Protein AF-B1ZNW0-F1 (afdb_monomer)

Solvent-accessible surface area (backbone atoms only — not comparable to full-atom values): 9882 Å² total; per-residue (Å²): 133,87,86,88,85,90,78,82,86,80,92,72,89,78,86,76,76,81,81,89,77,81,75,75,81,72,73,77,73,71,78,72,58,74,77,56,74,66,74,45,92,89,51,92,70,67,71,92,70,80,77,65,95,76,59,87,38,68,66,49,74,43,79,59,67,54,88,92,25,46,19,35,38,31,34,28,54,30,86,33,85,57,50,74,50,68,42,81,90,78,70,44,74,52,74,49,65,38,52,90,40,83,60,91,96,46,48,23,39,59,50,75,40,63,93,83,83,82,93,84,87,88,86,80,88,62,81,53,96,83,75,76,52,74,61,78,77,76,75,83,126

Secondary structure (DSSP, 8-state):
-----------------PPP---------PPPPPPPGGGSTT-TT---PPPPTT--PPPEEE---BTTBSEEEEETT-SS---EEEETTTTEEEE----S-EETTEE-EEEEE----SS---------TTS----------

Organism: Opitutus terrae (strain DSM 11246 / JCM 15787 / PB90-1) (NCBI:txid452637)

pLDDT: mean 71.28, std 20.67, range [30.41, 97.94]

Radius of gyration: 28.42 Å; Cα contacts (8 Å, |Δi|>4): 150; chains: 1; bounding box: 61×64×87 Å

Structure (mmCIF, N/CA/C/O backbone):
data_AF-B1ZNW0-F1
#
_entry.id   AF-B1ZNW0-F1
#
loop_
_atom_site.group_PDB
_atom_site.id
_atom_site.type_symbol
_atom_site.label_atom_id
_atom_site.label_alt_id
_atom_site.label_comp_id
_atom_site.label_asym_id
_atom_site.label_entity_id
_atom_site.label_seq_id
_atom_site.pdbx_PDB_ins_code
_atom_site.Cartn_x
_atom_site.Cartn_y
_atom_site.Cartn_z
_atom_site.occupancy
_atom_site.B_iso_or_equiv
_atom_site.auth_seq_id
_atom_site.auth_comp_id
_atom_site.auth_asym_id
_atom_site.auth_atom_id
_atom_site.pdbx_PDB_model_num
ATOM 1 N N . MET A 1 1 ? 20.512 -47.524 64.010 1.00 35.03 1 MET A N 1
ATOM 2 C CA . MET A 1 1 ? 21.437 -46.764 64.884 1.00 35.03 1 MET A CA 1
ATOM 3 C C . MET A 1 1 ? 22.813 -46.747 64.209 1.00 35.03 1 MET A C 1
ATOM 5 O O . MET A 1 1 ? 23.149 -47.735 63.577 1.00 35.03 1 MET A O 1
ATOM 9 N N . LYS A 1 2 ? 23.496 -45.589 64.217 1.00 46.00 2 LYS A N 1
ATOM 10 C CA . LYS A 1 2 ? 24.694 -45.173 63.427 1.00 46.00 2 LYS A CA 1
ATOM 11 C C . LYS A 1 2 ? 25.882 -46.184 63.476 1.00 46.00 2 LYS A C 1
ATOM 13 O O . LYS A 1 2 ? 25.920 -46.914 64.461 1.00 46.00 2 LYS A O 1
ATOM 18 N N . PRO A 1 3 ? 26.875 -46.209 62.539 1.00 56.06 3 PRO A N 1
ATOM 19 C CA . PRO A 1 3 ? 27.752 -45.059 62.251 1.00 56.06 3 PRO A CA 1
ATOM 20 C C . PRO A 1 3 ? 28.245 -44.839 60.799 1.00 56.06 3 PRO A C 1
ATOM 22 O O . PRO A 1 3 ? 28.209 -45.698 59.925 1.00 56.06 3 PRO A O 1
ATOM 25 N N . HIS A 1 4 ? 28.736 -43.613 60.612 1.00 44.84 4 HIS A N 1
ATOM 26 C CA . HIS A 1 4 ? 29.400 -43.022 59.454 1.00 44.84 4 HIS A CA 1
ATOM 27 C C . HIS A 1 4 ? 30.705 -43.715 59.031 1.00 44.84 4 HIS A C 1
ATOM 29 O O . HIS A 1 4 ? 31.479 -44.143 59.887 1.00 44.84 4 HIS A O 1
ATOM 35 N N . ARG A 1 5 ? 31.035 -43.639 57.733 1.00 57.28 5 ARG A N 1
ATOM 36 C CA . ARG A 1 5 ? 32.429 -43.524 57.279 1.00 57.28 5 ARG A CA 1
ATOM 37 C C . ARG A 1 5 ? 32.580 -42.385 56.275 1.00 57.28 5 ARG A C 1
ATOM 39 O O . ARG A 1 5 ? 32.033 -42.412 55.180 1.00 57.28 5 ARG A O 1
ATOM 46 N N . LEU A 1 6 ? 33.315 -41.380 56.732 1.00 47.12 6 LEU A N 1
ATOM 47 C CA . LEU A 1 6 ? 33.926 -40.294 55.985 1.00 47.12 6 LEU A CA 1
ATOM 48 C C . LEU A 1 6 ? 35.264 -40.821 55.433 1.00 47.12 6 LEU A C 1
ATOM 50 O O . LEU A 1 6 ? 36.070 -41.320 56.213 1.00 47.12 6 LEU A O 1
ATOM 54 N N . SER A 1 7 ? 35.497 -40.736 54.124 1.00 46.22 7 SER A N 1
ATOM 55 C CA . SER A 1 7 ? 36.826 -40.901 53.511 1.00 46.22 7 SER A CA 1
ATOM 56 C C . SER A 1 7 ? 36.804 -40.164 52.168 1.00 46.22 7 SER A C 1
ATOM 58 O O . SER A 1 7 ? 36.059 -40.540 51.273 1.00 46.22 7 SER A O 1
ATOM 60 N N . LEU A 1 8 ? 37.263 -38.913 52.152 1.00 42.31 8 LEU A N 1
ATOM 61 C CA . LEU A 1 8 ? 38.569 -38.467 51.644 1.00 42.31 8 LEU A CA 1
ATOM 62 C C . LEU A 1 8 ? 38.804 -38.704 50.138 1.00 42.31 8 LEU A C 1
ATOM 64 O O . LEU A 1 8 ? 39.017 -39.826 49.699 1.00 42.31 8 LEU A O 1
ATOM 68 N N . LEU A 1 9 ? 38.841 -37.572 49.423 1.00 42.75 9 LEU A N 1
ATOM 69 C CA . LEU A 1 9 ? 39.644 -37.233 48.242 1.00 42.75 9 LEU A CA 1
ATOM 70 C C . LEU A 1 9 ? 39.805 -38.273 47.115 1.00 42.75 9 LEU A C 1
ATOM 72 O O . LEU A 1 9 ? 40.661 -39.149 47.165 1.00 42.75 9 LEU A O 1
ATOM 76 N N . CYS A 1 10 ? 39.183 -37.969 45.977 1.00 33.62 10 CYS A N 1
ATOM 77 C CA . CYS A 1 10 ? 39.908 -37.934 44.708 1.00 33.62 10 CYS A CA 1
ATOM 78 C C . CYS A 1 10 ? 39.323 -36.826 43.831 1.00 33.62 10 CYS A C 1
ATOM 80 O O . CYS A 1 10 ? 38.211 -36.932 43.319 1.00 33.62 10 CYS A O 1
ATOM 82 N N . ALA A 1 11 ? 40.078 -35.738 43.698 1.00 48.69 11 ALA A N 1
ATOM 83 C CA . ALA A 1 11 ? 39.877 -34.768 42.641 1.00 48.69 11 ALA A CA 1
ATOM 84 C C . ALA A 1 11 ? 40.222 -35.452 41.313 1.00 48.69 11 ALA A C 1
ATOM 86 O O . ALA A 1 11 ? 41.379 -35.788 41.075 1.00 48.69 11 ALA A O 1
ATOM 87 N N . LEU A 1 12 ? 39.225 -35.650 40.454 1.00 44.22 12 LEU A N 1
ATOM 88 C CA . LEU A 1 12 ? 39.451 -35.927 39.044 1.00 44.22 12 LEU A CA 1
ATOM 89 C C . LEU A 1 12 ? 38.689 -34.869 38.248 1.00 44.22 12 LEU A C 1
ATOM 91 O O . LEU A 1 12 ? 37.466 -34.900 38.131 1.00 44.22 12 LEU A O 1
ATOM 95 N N . LEU A 1 13 ? 39.447 -33.889 37.759 1.00 47.25 13 LEU A N 1
ATOM 96 C CA . LEU A 1 13 ? 39.040 -32.978 36.699 1.00 47.25 13 LEU A CA 1
ATOM 97 C C . LEU A 1 13 ? 38.599 -33.811 35.496 1.00 47.25 13 LEU A C 1
ATOM 99 O O . LEU A 1 13 ? 39.426 -34.393 34.799 1.00 47.25 13 LEU A O 1
ATOM 103 N N . VAL A 1 14 ? 37.295 -33.854 35.250 1.00 44.81 14 VAL A N 1
ATOM 104 C CA . VAL A 1 14 ? 36.735 -34.379 34.010 1.00 44.81 14 VAL A CA 1
ATOM 105 C C . VAL A 1 14 ? 36.310 -33.180 33.173 1.00 44.81 14 VAL A C 1
ATOM 107 O O . VAL A 1 14 ? 35.204 -32.658 33.284 1.00 44.81 14 VAL A O 1
ATOM 110 N N . VAL A 1 15 ? 37.257 -32.708 32.364 1.00 49.47 15 VAL A N 1
ATOM 111 C CA . VAL A 1 15 ? 37.007 -31.800 31.245 1.00 49.47 15 VAL A CA 1
ATOM 112 C C . VAL A 1 15 ? 36.343 -32.638 30.151 1.00 49.47 15 VAL A C 1
ATOM 114 O O . VAL A 1 15 ? 37.033 -33.323 29.400 1.00 49.47 15 VAL A O 1
ATOM 117 N N . LEU A 1 16 ? 35.008 -32.633 30.082 1.00 44.69 16 LEU A N 1
ATOM 118 C CA . LEU A 1 16 ? 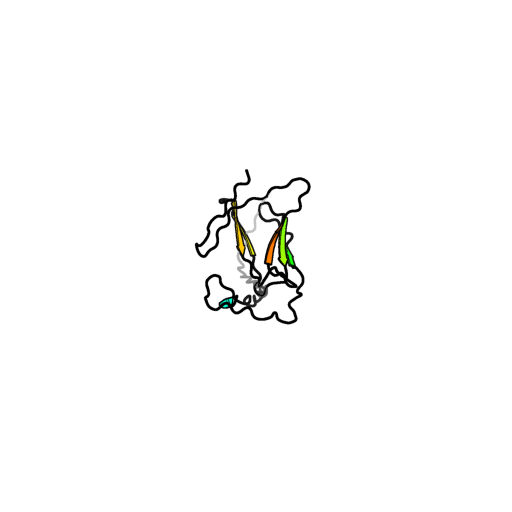34.276 -33.230 28.961 1.00 44.69 16 LEU A CA 1
ATOM 119 C C . LEU A 1 16 ? 33.832 -32.138 27.979 1.00 44.69 16 LEU A C 1
ATOM 121 O O . LEU A 1 16 ? 32.857 -31.427 28.193 1.00 44.69 16 LEU A O 1
ATOM 125 N N . SER A 1 17 ? 34.638 -32.016 26.925 1.00 44.28 17 SER A N 1
ATOM 126 C CA . SER A 1 17 ? 34.282 -31.690 25.539 1.00 44.28 17 SER A CA 1
ATOM 127 C C . SER A 1 17 ? 32.995 -30.886 25.293 1.00 44.28 17 SER A C 1
ATOM 129 O O . SER A 1 17 ? 31.898 -31.441 25.204 1.00 44.28 17 SER A O 1
ATOM 131 N N . VAL A 1 18 ? 33.163 -29.594 25.014 1.00 56.19 18 VAL A N 1
ATOM 132 C CA . VAL A 1 18 ? 32.221 -28.830 24.184 1.00 56.19 18 VAL A CA 1
ATOM 133 C C . VAL A 1 18 ? 32.255 -29.443 22.775 1.00 56.19 18 VAL A C 1
ATOM 135 O O . VAL A 1 18 ? 33.338 -29.488 22.186 1.00 56.19 18 VAL A O 1
ATOM 138 N N . PRO A 1 19 ? 31.141 -29.942 22.211 1.00 55.38 19 PRO A N 1
ATOM 139 C CA . PRO A 1 19 ? 31.138 -30.374 20.820 1.00 55.38 19 PRO A CA 1
ATOM 140 C C . PRO A 1 19 ? 31.344 -29.149 19.912 1.00 55.38 19 PRO A C 1
ATOM 142 O O . PRO A 1 19 ? 30.600 -28.171 20.029 1.00 55.38 19 PRO A O 1
ATOM 145 N N . PRO A 1 20 ? 32.328 -29.158 18.996 1.00 47.66 20 PRO A N 1
ATOM 146 C CA . PRO A 1 20 ? 32.394 -28.159 17.948 1.00 47.66 20 PRO A CA 1
ATOM 147 C C . PRO A 1 20 ? 31.364 -28.544 16.885 1.00 47.66 20 PRO A C 1
ATOM 149 O O . PRO A 1 20 ? 31.438 -29.628 16.311 1.00 47.66 20 PRO A O 1
ATOM 152 N N . GLY A 1 21 ? 30.403 -27.667 16.610 1.00 51.66 21 GLY A N 1
ATOM 153 C CA . GLY A 1 21 ? 29.568 -27.816 15.418 1.00 51.66 21 GLY A CA 1
ATOM 154 C C . GLY A 1 21 ? 28.068 -27.728 15.648 1.00 51.66 21 GLY A C 1
ATOM 155 O O . GLY A 1 21 ? 27.327 -28.615 15.248 1.00 51.66 21 GLY A O 1
ATOM 156 N N . MET A 1 22 ? 27.596 -26.599 16.166 1.00 54.31 22 MET A N 1
ATOM 157 C CA . MET A 1 22 ? 26.457 -25.961 15.509 1.00 54.31 22 MET A CA 1
ATOM 158 C C . MET A 1 22 ? 27.033 -24.787 14.734 1.00 54.31 22 MET A C 1
ATOM 160 O O . MET A 1 22 ? 27.121 -23.666 15.229 1.00 54.31 22 MET A O 1
ATOM 164 N N . ALA A 1 23 ? 27.517 -25.079 13.526 1.00 42.69 23 ALA A N 1
ATOM 165 C CA . ALA A 1 23 ? 27.689 -24.043 12.529 1.00 42.69 23 ALA A CA 1
ATOM 166 C C . ALA A 1 23 ? 26.301 -23.431 12.333 1.00 42.69 23 ALA A C 1
ATOM 168 O O . ALA A 1 23 ? 25.412 -24.065 11.766 1.00 42.69 23 ALA A O 1
ATOM 169 N N . SER A 1 24 ? 26.098 -22.230 12.877 1.00 47.56 24 SER A N 1
ATOM 170 C CA . SER A 1 24 ? 24.997 -21.386 12.448 1.00 47.56 24 SER A CA 1
ATOM 171 C C . SER A 1 24 ? 25.159 -21.270 10.939 1.00 47.56 24 SER A C 1
ATOM 173 O O . SER A 1 24 ? 26.166 -20.739 10.463 1.00 47.56 24 SER A O 1
ATOM 175 N N . LEU A 1 25 ? 24.230 -21.860 10.186 1.00 44.31 25 LEU A N 1
ATOM 176 C CA . LEU A 1 25 ? 24.071 -21.567 8.773 1.00 44.31 25 LEU A CA 1
ATOM 177 C C . LEU A 1 25 ? 23.677 -20.095 8.720 1.00 44.31 25 LEU A C 1
ATOM 179 O O . LEU A 1 25 ? 22.500 -19.747 8.709 1.00 44.31 25 LEU A O 1
ATOM 183 N N . SER A 1 26 ? 24.684 -19.224 8.749 1.00 49.53 26 SER A N 1
ATOM 184 C CA . SER A 1 26 ? 24.548 -17.872 8.255 1.00 49.53 26 SER A CA 1
ATOM 185 C C . SER A 1 26 ? 24.198 -18.054 6.790 1.00 49.53 26 SER A C 1
ATOM 187 O O . SER A 1 26 ? 25.065 -18.341 5.962 1.00 49.53 26 SER A O 1
ATOM 189 N N . ALA A 1 27 ? 22.898 -18.021 6.489 1.00 49.88 27 ALA A N 1
ATOM 190 C CA . ALA A 1 27 ? 22.441 -17.802 5.139 1.00 49.88 27 ALA A CA 1
ATOM 191 C C . ALA A 1 27 ? 23.150 -16.522 4.708 1.00 49.88 27 ALA A C 1
ATOM 193 O O . ALA A 1 27 ? 22.867 -15.447 5.233 1.00 49.88 27 ALA A O 1
ATOM 194 N N . ALA A 1 28 ? 24.158 -16.660 3.847 1.00 44.44 28 ALA A N 1
ATOM 195 C CA . ALA A 1 28 ? 24.816 -15.523 3.251 1.00 44.44 28 ALA A CA 1
ATOM 196 C C . ALA A 1 28 ? 23.728 -14.784 2.474 1.00 44.44 28 ALA A C 1
ATOM 198 O O . ALA A 1 28 ? 23.352 -15.189 1.373 1.00 44.44 28 ALA A O 1
ATOM 199 N N . THR A 1 29 ? 23.153 -13.754 3.093 1.00 43.88 29 THR A N 1
ATOM 200 C CA . THR A 1 29 ? 22.198 -12.872 2.446 1.00 43.88 29 THR A CA 1
ATOM 201 C C . THR A 1 29 ? 22.963 -12.218 1.314 1.00 43.88 29 THR A C 1
ATOM 203 O O . THR A 1 29 ? 23.760 -11.305 1.533 1.00 43.88 29 THR A O 1
ATOM 206 N N . LYS A 1 30 ? 22.770 -12.724 0.092 1.00 43.09 30 LYS A N 1
ATOM 207 C CA . LYS A 1 30 ? 23.116 -11.982 -1.115 1.00 43.09 30 LYS A CA 1
ATOM 208 C C . LYS A 1 30 ? 22.537 -10.577 -0.913 1.00 43.09 30 LYS A C 1
ATOM 210 O O . LYS A 1 30 ? 21.338 -10.497 -0.635 1.00 43.09 30 LYS A O 1
ATOM 215 N N . PRO A 1 31 ? 23.342 -9.502 -1.004 1.00 49.06 31 PRO A N 1
ATOM 216 C CA . PRO A 1 31 ? 22.811 -8.155 -0.891 1.00 49.06 31 PRO A CA 1
ATOM 217 C C . PRO A 1 31 ? 21.645 -8.033 -1.864 1.00 49.06 31 PRO A C 1
ATOM 219 O O . PRO A 1 31 ? 21.794 -8.367 -3.047 1.00 49.06 31 PRO A O 1
ATOM 222 N N . ALA A 1 32 ? 20.475 -7.647 -1.353 1.00 59.31 32 ALA A N 1
ATOM 223 C CA . ALA A 1 32 ? 19.351 -7.335 -2.217 1.00 59.31 32 ALA A CA 1
ATOM 224 C C . ALA A 1 32 ? 19.847 -6.321 -3.263 1.00 59.31 32 ALA A C 1
ATOM 226 O O . ALA A 1 32 ? 20.617 -5.424 -2.899 1.00 59.31 32 ALA A O 1
ATOM 227 N N . PRO A 1 33 ? 19.492 -6.477 -4.551 1.00 67.38 33 PRO A N 1
ATOM 228 C CA . PRO A 1 33 ? 19.867 -5.499 -5.559 1.00 67.38 33 PRO A CA 1
ATOM 229 C C . PRO A 1 33 ? 19.450 -4.112 -5.069 1.00 67.38 33 PRO A C 1
ATOM 231 O O . PRO A 1 33 ? 18.291 -3.911 -4.712 1.00 67.38 33 PRO A O 1
ATOM 234 N N . ALA A 1 34 ? 20.391 -3.173 -4.996 1.00 71.25 34 ALA A N 1
ATOM 235 C CA . ALA A 1 34 ? 20.045 -1.796 -4.682 1.00 71.25 34 ALA A CA 1
ATOM 236 C C . ALA A 1 34 ? 19.252 -1.215 -5.859 1.00 71.25 34 ALA A C 1
ATOM 238 O O . ALA A 1 34 ? 19.588 -1.460 -7.022 1.00 71.25 34 ALA A O 1
ATOM 239 N N . ALA A 1 35 ? 18.198 -0.455 -5.559 1.00 66.94 35 ALA A N 1
ATOM 240 C CA . ALA A 1 35 ? 17.473 0.283 -6.583 1.00 66.94 35 ALA A CA 1
ATOM 241 C C . ALA A 1 35 ? 18.449 1.267 -7.261 1.00 66.94 35 ALA A C 1
ATOM 243 O O . ALA A 1 35 ? 19.109 2.023 -6.546 1.00 66.94 35 ALA A O 1
ATOM 244 N N . PRO A 1 36 ? 18.571 1.274 -8.600 1.00 68.25 36 PRO A N 1
ATOM 245 C CA . PRO A 1 36 ? 19.422 2.240 -9.292 1.00 68.25 36 PRO A CA 1
ATOM 246 C C . PRO A 1 36 ? 18.964 3.688 -9.056 1.00 68.25 36 PRO A C 1
ATOM 248 O O . PRO A 1 36 ? 17.780 3.925 -8.831 1.00 68.25 36 PRO A O 1
ATOM 251 N N . ASP A 1 37 ? 19.854 4.671 -9.209 1.00 69.00 37 ASP A N 1
ATOM 252 C CA . ASP A 1 37 ? 19.549 6.095 -8.956 1.00 69.00 37 ASP A CA 1
ATOM 253 C C . ASP A 1 37 ? 18.363 6.647 -9.774 1.00 69.00 37 ASP A C 1
ATOM 255 O O . ASP A 1 37 ? 17.647 7.544 -9.322 1.00 69.00 37 ASP A O 1
ATOM 259 N N . TRP A 1 38 ? 18.107 6.093 -10.968 1.00 60.50 38 TRP A N 1
ATOM 260 C CA . TRP A 1 38 ? 16.945 6.454 -11.796 1.00 60.50 38 TRP A CA 1
ATOM 261 C C . TRP A 1 38 ? 15.600 6.033 -11.183 1.00 60.50 38 TRP A C 1
ATOM 263 O O . TRP A 1 38 ? 14.557 6.537 -11.602 1.00 60.50 38 TRP A O 1
ATOM 273 N N . ALA A 1 39 ? 15.613 5.111 -10.217 1.00 64.12 39 ALA A N 1
ATOM 274 C CA . ALA A 1 39 ? 14.430 4.607 -9.528 1.00 64.12 39 ALA A CA 1
ATOM 275 C C . ALA A 1 39 ? 14.046 5.448 -8.294 1.00 64.12 39 ALA A C 1
ATOM 277 O O . ALA A 1 39 ? 12.981 5.224 -7.724 1.00 64.12 39 ALA A O 1
ATOM 278 N N . GLN A 1 40 ? 14.880 6.411 -7.881 1.00 69.31 40 GLN A N 1
ATOM 279 C CA . GLN A 1 40 ? 14.607 7.274 -6.728 1.00 69.31 40 GLN A CA 1
ATOM 280 C C . GLN A 1 40 ? 13.668 8.446 -7.100 1.00 69.31 40 GLN A C 1
ATOM 282 O O . GLN A 1 40 ? 13.785 9.010 -8.197 1.00 69.31 40 GLN A O 1
ATOM 287 N N . PRO A 1 41 ? 12.740 8.860 -6.212 1.00 59.72 41 PRO A N 1
ATOM 288 C CA . PRO A 1 41 ? 11.973 10.096 -6.382 1.00 59.72 41 PRO A CA 1
ATOM 289 C C . PRO A 1 41 ? 12.901 11.323 -6.436 1.00 59.72 41 PRO A C 1
ATOM 291 O O . PRO A 1 41 ? 13.837 11.428 -5.650 1.00 59.72 41 PRO A O 1
ATOM 294 N N . GLY A 1 42 ? 12.657 12.258 -7.361 1.00 60.09 42 GLY A N 1
ATOM 295 C CA . GLY A 1 42 ? 13.393 13.532 -7.439 1.00 60.09 42 GLY A CA 1
ATOM 296 C C . GLY A 1 42 ? 14.627 13.569 -8.357 1.00 60.09 42 GLY A C 1
ATOM 297 O O . GLY A 1 42 ? 15.175 14.648 -8.577 1.00 60.09 42 GLY A O 1
ATOM 298 N N . THR A 1 43 ? 15.048 12.452 -8.961 1.00 61.03 43 THR A N 1
ATOM 299 C CA . THR A 1 43 ? 16.168 12.440 -9.924 1.00 61.03 43 THR A CA 1
ATOM 300 C C . THR A 1 43 ? 15.753 13.036 -11.282 1.00 61.03 43 THR A C 1
ATOM 302 O O . THR A 1 43 ? 14.803 12.570 -11.912 1.00 61.03 43 THR A O 1
ATOM 305 N N . ALA A 1 44 ? 16.488 14.042 -11.781 1.00 58.53 44 ALA A N 1
ATOM 306 C CA . ALA A 1 44 ? 16.196 14.739 -13.047 1.00 58.53 44 ALA A CA 1
ATOM 307 C C . ALA A 1 44 ? 16.386 13.875 -14.320 1.00 58.53 44 ALA A C 1
ATOM 309 O O . ALA A 1 44 ? 15.923 14.241 -15.397 1.00 58.53 44 ALA A O 1
ATOM 310 N N . THR A 1 45 ? 17.041 12.718 -14.208 1.00 55.72 45 THR A N 1
ATOM 311 C CA . THR A 1 45 ? 17.413 11.807 -15.306 1.00 55.72 45 THR A CA 1
ATOM 312 C C . THR A 1 45 ? 16.540 10.548 -15.366 1.00 55.72 45 THR A C 1
ATOM 314 O O . THR A 1 45 ? 17.031 9.437 -15.565 1.00 55.72 45 THR A O 1
ATOM 317 N N . ARG A 1 46 ? 15.215 10.685 -15.219 1.00 56.94 46 ARG A N 1
ATOM 318 C CA . ARG A 1 46 ? 14.303 9.555 -15.461 1.00 56.94 46 ARG A CA 1
ATOM 319 C C . ARG A 1 46 ? 14.262 9.200 -16.948 1.00 56.94 46 ARG A C 1
ATOM 321 O O . ARG A 1 46 ? 13.572 9.848 -17.729 1.00 56.94 46 ARG A O 1
ATOM 328 N N . GLN A 1 47 ? 14.957 8.129 -17.325 1.00 60.09 47 GLN A N 1
ATOM 329 C CA . GLN A 1 47 ? 14.795 7.477 -18.621 1.00 60.09 47 GLN A CA 1
ATOM 330 C C . GLN A 1 47 ? 13.993 6.188 -18.443 1.00 60.09 47 GLN A C 1
ATOM 332 O O . GLN A 1 47 ? 14.455 5.225 -17.834 1.00 60.09 47 GLN A O 1
ATOM 337 N N . GLN A 1 48 ? 12.781 6.171 -18.992 1.00 58.91 48 GLN A N 1
ATOM 338 C CA . GLN A 1 48 ? 11.924 4.992 -19.024 1.00 58.91 48 GLN A CA 1
ATOM 339 C C . GLN A 1 48 ? 12.539 3.943 -19.985 1.00 58.91 48 GLN A C 1
ATOM 341 O O . GLN A 1 48 ? 12.297 3.976 -21.187 1.00 58.91 48 GLN A O 1
ATOM 346 N N . VAL A 1 49 ? 13.386 3.036 -19.478 1.00 60.47 49 VAL A N 1
ATOM 347 C CA . VAL A 1 49 ? 13.998 1.923 -20.243 1.00 60.47 49 VAL A CA 1
ATOM 348 C C . VAL A 1 49 ? 13.055 0.735 -20.432 1.00 60.47 49 VAL A C 1
ATOM 350 O O . VAL A 1 49 ? 12.445 0.281 -19.466 1.00 60.47 49 VAL A O 1
ATOM 353 N N . ALA A 1 50 ? 12.963 0.201 -21.654 1.00 59.44 50 ALA A N 1
ATOM 354 C CA . ALA A 1 50 ? 12.100 -0.939 -21.963 1.00 59.44 50 ALA A CA 1
ATOM 355 C C . ALA A 1 50 ? 12.313 -2.112 -20.978 1.00 59.44 50 ALA A C 1
ATOM 357 O O . ALA A 1 50 ? 13.452 -2.361 -20.568 1.00 59.44 50 ALA A O 1
ATOM 358 N N . PRO A 1 51 ? 11.241 -2.828 -20.586 1.00 57.84 51 PRO A N 1
ATOM 359 C CA . PRO A 1 51 ? 11.363 -3.949 -19.667 1.00 57.84 51 PRO A CA 1
ATOM 360 C C . PRO A 1 51 ? 12.297 -5.030 -20.237 1.00 57.84 51 PRO A C 1
ATOM 362 O O . PRO A 1 51 ? 12.249 -5.299 -21.441 1.00 57.84 51 PRO A O 1
ATOM 365 N N . PRO A 1 52 ? 13.094 -5.704 -19.392 1.00 64.38 52 PRO A N 1
ATOM 366 C CA . PRO A 1 52 ? 13.676 -6.996 -19.736 1.00 64.38 52 PRO A CA 1
ATOM 367 C C . PRO A 1 52 ? 12.584 -7.981 -20.177 1.00 64.38 52 PRO A C 1
ATOM 369 O O . PRO A 1 52 ? 11.463 -7.915 -19.681 1.00 64.38 52 PRO A O 1
ATOM 372 N N . ALA A 1 53 ? 12.896 -8.910 -21.083 1.00 65.75 53 ALA A N 1
ATOM 373 C CA . ALA A 1 53 ? 11.907 -9.839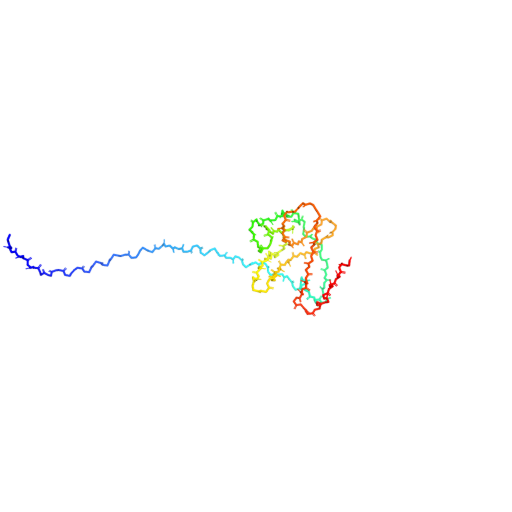 -21.645 1.00 65.75 53 ALA A CA 1
ATOM 374 C C . ALA A 1 53 ? 11.243 -10.774 -20.604 1.00 65.75 53 ALA A C 1
ATOM 376 O O . ALA A 1 53 ? 10.193 -11.346 -20.878 1.00 65.75 53 ALA A O 1
ATOM 377 N N . ASP A 1 54 ? 11.820 -10.912 -19.406 1.00 66.69 54 ASP A N 1
ATOM 378 C CA . ASP A 1 54 ? 11.361 -11.770 -18.305 1.00 66.69 54 ASP A CA 1
ATOM 379 C C . ASP A 1 54 ? 10.495 -11.032 -17.256 1.00 66.69 54 ASP A C 1
ATOM 381 O O . ASP A 1 54 ? 10.444 -11.423 -16.090 1.00 66.69 54 ASP A O 1
ATOM 385 N N . PHE A 1 55 ? 9.797 -9.959 -17.645 1.00 65.69 55 PHE A N 1
ATOM 386 C CA . PHE A 1 55 ? 9.011 -9.113 -16.730 1.00 65.69 55 PHE A CA 1
ATOM 387 C C . PHE A 1 55 ? 7.711 -9.750 -16.191 1.00 65.69 55 PHE A C 1
ATOM 389 O O . PHE A 1 55 ? 7.095 -9.206 -15.277 1.00 65.69 55 PHE A O 1
ATOM 396 N N . HIS A 1 56 ? 7.284 -10.904 -16.713 1.00 67.38 56 HIS A N 1
ATOM 397 C CA . HIS A 1 56 ? 6.090 -11.633 -16.256 1.00 67.38 56 HIS A CA 1
ATOM 398 C C . HIS A 1 56 ? 6.378 -12.525 -15.042 1.00 67.38 56 HIS A C 1
ATOM 400 O O . HIS A 1 56 ? 6.170 -13.740 -15.071 1.00 67.38 56 HIS A O 1
ATOM 406 N N . ARG A 1 57 ? 6.897 -11.938 -13.966 1.00 77.50 57 ARG A N 1
ATOM 407 C CA . ARG A 1 57 ? 7.159 -12.690 -12.736 1.00 77.50 57 ARG A CA 1
ATOM 408 C C . ARG A 1 57 ? 5.863 -12.878 -11.955 1.00 77.50 57 ARG A C 1
ATOM 410 O O . ARG A 1 57 ? 5.000 -12.002 -11.932 1.00 77.50 57 ARG A O 1
ATOM 417 N N . ALA A 1 58 ? 5.743 -14.030 -11.303 1.00 84.44 58 ALA A N 1
ATOM 418 C CA . ALA A 1 58 ? 4.587 -14.340 -10.476 1.00 84.44 58 ALA A CA 1
ATOM 419 C C . ALA A 1 58 ? 4.458 -13.357 -9.301 1.00 84.44 58 ALA A C 1
ATOM 421 O O . ALA A 1 58 ? 5.457 -12.879 -8.755 1.00 84.44 58 ALA A O 1
ATOM 422 N N . THR A 1 59 ? 3.216 -13.089 -8.899 1.00 89.25 59 THR A N 1
ATOM 423 C CA . THR A 1 59 ? 2.928 -12.359 -7.665 1.00 89.25 59 THR A CA 1
ATOM 424 C C . THR A 1 59 ? 3.386 -13.180 -6.466 1.00 89.25 59 THR A C 1
ATOM 426 O O . THR A 1 59 ? 3.078 -14.369 -6.371 1.00 89.25 59 THR A O 1
ATOM 429 N N . THR A 1 60 ? 4.079 -12.537 -5.530 1.00 91.62 60 THR A N 1
ATOM 430 C CA . THR A 1 60 ? 4.421 -13.152 -4.242 1.00 91.62 60 THR A CA 1
ATOM 431 C C . THR A 1 60 ? 3.454 -12.651 -3.179 1.00 91.62 60 THR A C 1
ATOM 433 O O . THR A 1 60 ? 3.311 -11.445 -2.991 1.00 91.62 60 THR A O 1
ATOM 436 N N . THR A 1 61 ? 2.775 -13.561 -2.481 1.00 93.62 61 THR A N 1
ATOM 437 C CA . THR A 1 61 ? 1.793 -13.215 -1.445 1.00 93.62 61 THR A CA 1
ATOM 438 C C . THR A 1 61 ? 2.292 -13.623 -0.068 1.00 93.62 61 THR A C 1
ATOM 440 O O . THR A 1 61 ? 2.698 -14.762 0.148 1.00 93.62 61 THR A O 1
ATOM 443 N N . PHE A 1 62 ? 2.176 -12.701 0.884 1.00 94.00 62 PHE A N 1
ATOM 444 C CA . PHE A 1 62 ? 2.490 -12.915 2.289 1.00 94.00 62 PHE A CA 1
ATOM 445 C C . PHE A 1 62 ? 1.193 -12.824 3.093 1.00 94.00 62 PHE A C 1
ATOM 447 O O . PHE A 1 62 ? 0.652 -11.738 3.296 1.00 94.00 62 PHE A O 1
ATOM 454 N N . ALA A 1 63 ? 0.682 -13.965 3.553 1.00 94.50 63 ALA A N 1
ATOM 455 C CA . ALA A 1 63 ? -0.558 -14.055 4.332 1.00 94.50 63 ALA A CA 1
ATOM 456 C C . ALA A 1 63 ? -0.341 -13.802 5.838 1.00 94.50 63 ALA A C 1
ATOM 458 O O . ALA A 1 63 ? -1.027 -14.382 6.677 1.00 94.50 63 ALA A O 1
ATOM 459 N N . THR A 1 64 ? 0.654 -12.981 6.180 1.00 95.94 64 THR A N 1
ATOM 460 C CA . THR A 1 64 ? 0.936 -12.586 7.562 1.00 95.94 64 THR A CA 1
ATOM 461 C C . THR A 1 64 ? 0.157 -11.311 7.871 1.00 95.94 64 THR A C 1
ATOM 463 O O . THR A 1 64 ? 0.414 -10.295 7.217 1.00 95.94 64 THR A O 1
ATOM 466 N N . PRO A 1 65 ? -0.754 -11.326 8.859 1.00 97.06 65 PRO A N 1
ATOM 467 C CA . PRO A 1 65 ? -1.498 -10.135 9.238 1.00 97.06 65 PRO A CA 1
ATOM 468 C C . PRO A 1 65 ? -0.579 -8.994 9.683 1.00 97.06 65 PRO A C 1
ATOM 470 O O . PRO A 1 65 ? 0.404 -9.214 10.394 1.00 97.06 65 PRO A O 1
ATOM 473 N N . LEU A 1 66 ? -0.933 -7.768 9.300 1.00 97.19 66 LEU A N 1
ATOM 474 C CA . LEU A 1 66 ? -0.218 -6.551 9.673 1.00 97.19 66 LEU A CA 1
ATOM 475 C C . LEU A 1 66 ? -1.230 -5.454 10.011 1.00 97.19 66 LEU A C 1
ATOM 477 O O . LEU A 1 66 ? -1.908 -4.915 9.135 1.00 97.19 66 LEU A O 1
ATOM 481 N N . GLY A 1 67 ? -1.348 -5.138 11.302 1.00 96.19 67 GLY A N 1
ATOM 482 C CA . GLY A 1 67 ? -2.351 -4.201 11.804 1.00 96.19 67 GLY A CA 1
ATOM 483 C C . GLY A 1 67 ? -3.776 -4.654 11.468 1.00 96.19 67 GLY A C 1
ATOM 484 O O . GLY A 1 67 ? -4.219 -5.703 11.928 1.00 96.19 67 GLY A O 1
ATOM 485 N N . VAL A 1 68 ? -4.506 -3.859 10.681 1.00 95.94 68 VAL A N 1
ATOM 486 C CA . VAL A 1 68 ? -5.880 -4.170 10.246 1.00 95.94 68 VAL A CA 1
ATOM 487 C C . VAL A 1 68 ? -5.932 -5.047 8.996 1.00 95.94 68 VAL A C 1
ATOM 489 O O . VAL A 1 68 ? -7.018 -5.507 8.645 1.00 95.94 68 VAL A O 1
ATOM 492 N N . PHE A 1 69 ? -4.799 -5.258 8.321 1.00 97.56 69 PHE A N 1
ATOM 493 C CA . PHE A 1 69 ? -4.705 -6.021 7.082 1.00 97.56 69 PHE A CA 1
ATOM 494 C C . PHE A 1 69 ? -4.388 -7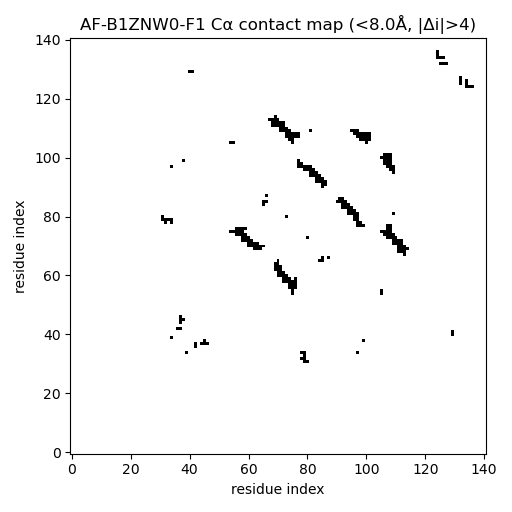.495 7.349 1.00 97.56 69 PHE A C 1
ATOM 496 O O . PHE A 1 69 ? -3.693 -7.844 8.301 1.00 97.56 69 PHE A O 1
ATOM 503 N N . GLU A 1 70 ? -4.910 -8.364 6.490 1.00 97.94 70 GLU A N 1
ATOM 504 C CA . GLU A 1 70 ? -4.779 -9.824 6.581 1.00 97.94 70 GLU A CA 1
ATOM 505 C C . GLU A 1 70 ? -3.506 -10.334 5.895 1.00 97.94 70 GLU A C 1
ATOM 507 O O . GLU A 1 70 ? -3.021 -11.417 6.214 1.00 97.94 70 GLU A O 1
ATOM 512 N N . GLY A 1 71 ? -2.952 -9.546 4.975 1.00 96.69 71 GLY A N 1
ATOM 513 C CA . GLY A 1 71 ? -1.700 -9.858 4.308 1.00 96.69 71 GLY A CA 1
ATOM 514 C C . GLY A 1 71 ? -1.227 -8.747 3.380 1.00 96.69 71 GLY A C 1
ATOM 515 O O . GLY A 1 71 ? -1.768 -7.641 3.355 1.00 96.69 71 GLY A O 1
ATOM 516 N N . GLN A 1 72 ? -0.197 -9.064 2.606 1.00 96.06 72 GLN A N 1
ATOM 517 C CA . GLN A 1 72 ? 0.401 -8.182 1.607 1.00 96.06 72 GLN A CA 1
ATOM 518 C C . GLN A 1 72 ? 0.811 -8.971 0.360 1.00 96.06 72 GLN A C 1
ATOM 520 O O . GLN A 1 72 ? 0.863 -10.207 0.373 1.00 96.06 72 GLN A O 1
ATOM 525 N N . SER A 1 73 ? 1.014 -8.293 -0.765 1.00 93.81 73 SER A N 1
ATOM 526 C CA . SER A 1 73 ? 1.420 -8.936 -2.018 1.00 93.81 73 SER A CA 1
ATOM 527 C C . SER A 1 73 ? 2.265 -8.031 -2.897 1.00 93.81 73 SER A C 1
ATOM 529 O O . SER A 1 73 ? 2.038 -6.823 -2.950 1.00 93.81 73 SER A O 1
ATOM 531 N N . ASP A 1 74 ? 3.186 -8.670 -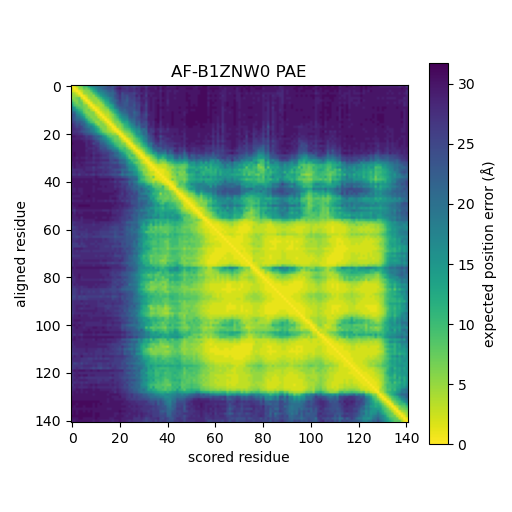3.615 1.00 91.50 74 ASP A N 1
ATOM 532 C CA . ASP A 1 74 ? 4.149 -8.060 -4.524 1.00 91.50 74 ASP A CA 1
ATOM 533 C C . ASP A 1 74 ? 3.811 -8.468 -5.949 1.00 91.50 74 ASP A C 1
ATOM 535 O O . ASP A 1 74 ? 4.058 -9.608 -6.351 1.00 91.50 74 ASP A O 1
ATOM 539 N N . VAL A 1 75 ? 3.234 -7.547 -6.711 1.00 89.25 75 VAL A N 1
ATOM 540 C CA . VAL A 1 75 ? 2.884 -7.762 -8.116 1.00 89.25 75 VAL A CA 1
ATOM 541 C C . VAL A 1 75 ? 4.131 -7.572 -8.977 1.00 89.25 75 VAL A C 1
ATOM 543 O O . VAL A 1 75 ? 4.935 -6.675 -8.724 1.00 89.25 75 VAL A O 1
ATOM 546 N N . GLY A 1 76 ? 4.324 -8.448 -9.966 1.00 84.31 76 GLY A N 1
ATOM 547 C CA . GLY A 1 76 ? 5.400 -8.335 -10.959 1.00 84.31 76 GLY A CA 1
ATOM 548 C C . GLY A 1 76 ? 6.816 -8.612 -10.440 1.00 84.31 76 GLY A C 1
ATOM 549 O O . GLY A 1 76 ? 7.757 -8.548 -11.225 1.00 84.31 76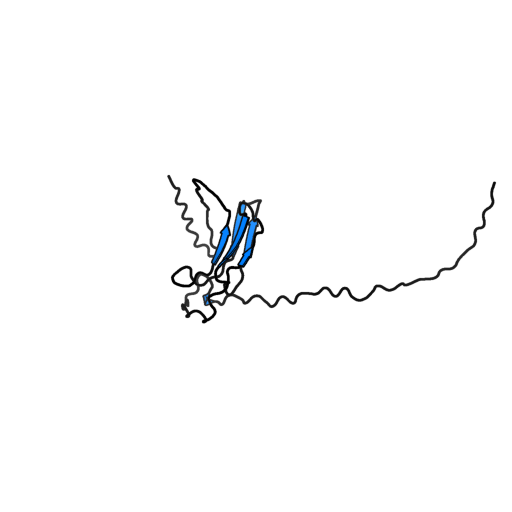 GLY A O 1
ATOM 550 N N . SER A 1 77 ? 6.979 -8.951 -9.150 1.00 71.88 77 SER A N 1
ATOM 551 C CA . SER A 1 77 ? 8.270 -9.169 -8.471 1.00 71.88 77 SER A CA 1
ATOM 552 C C . SER A 1 77 ? 9.317 -8.111 -8.841 1.00 71.88 77 SER A C 1
ATOM 554 O O . SER A 1 77 ? 10.311 -8.406 -9.512 1.00 71.88 77 SER A O 1
ATOM 556 N N . ALA A 1 78 ? 9.064 -6.871 -8.413 1.00 70.50 78 ALA A N 1
ATOM 557 C CA . ALA A 1 78 ? 9.958 -5.737 -8.622 1.00 70.50 78 ALA A CA 1
ATOM 558 C C . ALA A 1 78 ? 11.424 -6.068 -8.284 1.00 70.50 78 ALA A C 1
ATOM 560 O O . ALA A 1 78 ? 11.708 -6.881 -7.403 1.00 70.50 78 ALA A O 1
ATOM 561 N N . LEU A 1 79 ? 12.360 -5.397 -8.969 1.00 72.69 79 LEU A N 1
ATOM 562 C CA . LEU A 1 79 ? 13.807 -5.635 -8.839 1.00 72.69 79 LEU A CA 1
ATOM 563 C C . LEU A 1 79 ? 14.291 -5.624 -7.381 1.00 72.69 79 LEU A C 1
ATOM 565 O O . LEU A 1 79 ? 15.200 -6.372 -7.018 1.00 72.69 79 LEU A O 1
ATOM 569 N N . VAL A 1 80 ? 13.672 -4.770 -6.569 1.00 77.25 80 VAL A N 1
ATOM 570 C CA . VAL A 1 80 ? 13.908 -4.679 -5.134 1.00 77.25 80 VAL A CA 1
ATOM 571 C C . VAL A 1 80 ? 12.653 -5.179 -4.422 1.00 77.25 80 VAL A C 1
ATOM 573 O O . VAL A 1 80 ? 11.594 -4.556 -4.558 1.00 77.25 80 VAL A O 1
ATOM 576 N N . PRO A 1 81 ? 12.735 -6.283 -3.658 1.00 78.81 81 PRO A N 1
ATOM 577 C CA . PRO A 1 81 ? 11.700 -6.608 -2.694 1.00 78.81 81 PRO A CA 1
ATOM 578 C C . PRO A 1 81 ? 11.598 -5.430 -1.735 1.00 78.81 81 PRO A C 1
ATOM 580 O O . PRO A 1 81 ? 12.606 -4.957 -1.221 1.00 78.81 81 PRO A O 1
ATOM 583 N N . GLY A 1 82 ? 10.395 -4.942 -1.512 1.00 84.56 82 GLY A N 1
ATOM 584 C CA . GLY A 1 82 ? 10.165 -4.030 -0.404 1.00 84.56 82 GLY A CA 1
ATOM 585 C C . GLY A 1 82 ? 9.460 -4.770 0.715 1.00 84.56 82 GLY A C 1
ATOM 586 O O . GLY A 1 82 ? 9.364 -5.997 0.728 1.00 84.56 82 GLY A O 1
ATOM 587 N N . ASP A 1 83 ? 8.950 -3.990 1.641 1.00 91.12 83 ASP A N 1
ATOM 588 C CA . ASP A 1 83 ? 8.470 -4.468 2.917 1.00 91.12 83 ASP A CA 1
ATOM 589 C C . ASP A 1 83 ? 7.392 -3.527 3.445 1.00 91.12 83 ASP A C 1
ATOM 591 O O . ASP A 1 83 ? 7.166 -2.434 2.917 1.00 91.12 83 ASP A O 1
ATOM 595 N N . ALA A 1 84 ? 6.703 -3.977 4.486 1.00 94.50 84 ALA A N 1
ATOM 596 C CA . ALA A 1 84 ? 5.764 -3.151 5.210 1.00 94.50 84 ALA A CA 1
ATOM 597 C C . ALA A 1 84 ? 5.876 -3.407 6.710 1.00 94.50 84 ALA A C 1
ATOM 599 O O . ALA A 1 84 ? 6.035 -4.547 7.154 1.00 94.50 84 ALA A O 1
ATOM 600 N N . SER A 1 85 ? 5.734 -2.339 7.487 1.00 95.94 85 SER A N 1
ATOM 601 C CA . SER A 1 85 ? 5.674 -2.383 8.945 1.00 95.94 85 SER A CA 1
ATOM 602 C C . SER A 1 85 ? 4.507 -1.546 9.462 1.00 95.94 85 SER A C 1
ATOM 604 O O . SER A 1 85 ? 3.992 -0.669 8.765 1.00 95.94 85 SER A O 1
ATOM 606 N N . TYR A 1 86 ? 4.064 -1.854 10.679 1.00 97.31 86 TYR A N 1
ATOM 607 C CA . TYR A 1 86 ? 2.977 -1.153 11.352 1.00 97.31 86 TYR A CA 1
ATOM 608 C C . TYR A 1 86 ? 3.411 -0.758 12.759 1.00 97.31 86 TYR A C 1
ATOM 610 O O . TYR A 1 86 ? 3.803 -1.616 13.552 1.00 97.31 86 TYR A O 1
ATOM 618 N N . ASP A 1 87 ? 3.311 0.532 13.064 1.00 96.31 87 ASP A N 1
ATOM 619 C CA . ASP A 1 87 ? 3.523 1.068 14.402 1.00 96.31 87 ASP A CA 1
ATOM 620 C C . ASP A 1 87 ? 2.175 1.218 15.115 1.00 96.31 87 ASP A C 1
ATOM 622 O O . ASP A 1 87 ? 1.302 1.983 14.703 1.00 96.31 87 ASP A O 1
ATOM 626 N N . THR A 1 88 ? 1.999 0.487 16.214 1.00 95.75 88 THR A N 1
ATOM 627 C CA . THR A 1 88 ? 0.764 0.486 17.003 1.00 95.75 88 THR A CA 1
ATOM 628 C C . THR A 1 88 ? 0.580 1.752 17.836 1.00 95.75 88 THR A C 1
ATOM 630 O O . THR A 1 88 ? -0.564 2.101 18.139 1.00 95.75 88 THR A O 1
ATOM 633 N N . ALA A 1 89 ? 1.665 2.446 18.195 1.00 96.94 89 ALA A N 1
ATOM 634 C CA . ALA A 1 89 ? 1.612 3.665 18.995 1.00 96.94 89 ALA A CA 1
ATOM 635 C C . ALA A 1 89 ? 1.071 4.835 18.168 1.00 96.94 89 ALA A C 1
ATOM 637 O O . ALA A 1 89 ? 0.204 5.578 18.629 1.00 96.94 89 ALA A O 1
ATOM 638 N N . THR A 1 90 ? 1.540 4.959 16.925 1.00 95.06 90 THR A N 1
ATOM 639 C CA . THR A 1 90 ? 1.121 6.017 15.992 1.00 95.06 90 THR A CA 1
ATOM 640 C C . THR A 1 90 ? 0.009 5.584 15.037 1.00 95.06 90 THR A C 1
ATOM 642 O O . THR A 1 90 ? -0.569 6.430 14.360 1.00 95.06 90 THR A O 1
ATOM 645 N N . ARG A 1 91 ? -0.314 4.283 14.984 1.00 95.12 91 ARG A N 1
ATOM 646 C CA . ARG A 1 91 ? -1.259 3.663 14.034 1.00 95.12 91 ARG A CA 1
ATOM 647 C C . ARG A 1 91 ? -0.895 3.924 12.572 1.00 95.12 91 ARG A C 1
ATOM 649 O O . ARG A 1 91 ? -1.777 4.074 11.727 1.00 95.12 91 ARG A O 1
ATOM 656 N N . SER A 1 92 ? 0.400 3.957 12.282 1.00 95.69 92 SER A N 1
ATOM 657 C CA . SER A 1 92 ? 0.928 4.272 10.955 1.00 95.69 92 SER A CA 1
ATOM 658 C C . SER A 1 92 ? 1.521 3.040 10.285 1.00 95.69 92 SER A C 1
ATOM 660 O O . SER A 1 92 ? 2.148 2.204 10.937 1.00 95.69 92 SER A O 1
ATOM 662 N N . TYR A 1 93 ? 1.333 2.946 8.970 1.00 96.12 93 TYR A N 1
ATOM 663 C CA . TYR A 1 93 ? 1.997 1.954 8.131 1.00 96.12 93 TYR A CA 1
ATOM 664 C C . TYR A 1 93 ? 3.148 2.614 7.386 1.00 96.12 93 TYR A C 1
ATOM 666 O O . TYR A 1 93 ? 2.953 3.640 6.737 1.00 96.12 93 TYR A O 1
ATOM 674 N N . THR A 1 94 ? 4.313 1.977 7.416 1.00 94.88 94 THR A N 1
ATOM 675 C CA . THR A 1 94 ? 5.417 2.306 6.513 1.00 94.88 94 THR A CA 1
ATOM 676 C C . THR A 1 94 ? 5.471 1.223 5.454 1.00 94.88 94 THR A C 1
ATOM 678 O O . THR A 1 94 ? 5.623 0.050 5.791 1.00 94.88 94 THR A O 1
ATOM 681 N N . ILE A 1 95 ? 5.311 1.609 4.189 1.00 92.56 95 ILE A N 1
ATOM 682 C CA . ILE A 1 95 ? 5.314 0.690 3.050 1.00 92.56 95 ILE A CA 1
ATOM 683 C C . ILE A 1 95 ? 6.453 1.098 2.128 1.00 92.56 95 ILE A C 1
ATOM 685 O O . ILE A 1 95 ? 6.432 2.179 1.540 1.00 92.56 95 ILE A O 1
ATOM 689 N N . HIS A 1 96 ? 7.425 0.211 1.964 1.00 90.12 96 HIS A N 1
ATOM 690 C CA . HIS A 1 96 ? 8.414 0.320 0.909 1.00 90.12 96 HIS A CA 1
ATOM 691 C C . HIS A 1 96 ? 7.929 -0.484 -0.285 1.00 90.12 96 HIS A C 1
ATOM 693 O O . HIS A 1 96 ? 7.608 -1.669 -0.185 1.00 90.12 96 HIS A O 1
ATOM 699 N N . SER A 1 97 ? 7.875 0.158 -1.442 1.00 86.44 97 SER A N 1
ATOM 700 C CA . SER A 1 97 ? 7.554 -0.497 -2.698 1.00 86.44 97 SER A CA 1
ATOM 701 C C . SER A 1 97 ? 8.537 -0.043 -3.756 1.00 86.44 97 SER A C 1
ATOM 703 O O . SER A 1 97 ? 8.957 1.111 -3.778 1.00 86.44 97 SER A O 1
ATOM 705 N N . ALA A 1 98 ? 8.908 -0.976 -4.616 1.00 79.62 98 ALA A N 1
ATOM 706 C CA . ALA A 1 98 ? 9.599 -0.687 -5.849 1.00 79.62 98 ALA A CA 1
ATOM 707 C C . ALA A 1 98 ? 8.700 -1.164 -6.977 1.00 79.62 98 ALA A C 1
ATOM 709 O O . ALA A 1 98 ? 7.920 -2.106 -6.818 1.00 79.62 98 ALA A O 1
ATOM 710 N N . GLY A 1 99 ? 8.824 -0.509 -8.113 1.00 78.94 99 GLY A N 1
ATOM 711 C CA . GLY A 1 99 ? 8.037 -0.859 -9.264 1.00 78.94 99 GLY A CA 1
ATOM 712 C C . GLY A 1 99 ? 8.197 0.179 -10.339 1.00 78.94 99 GLY A C 1
ATOM 713 O O . GLY A 1 99 ? 8.400 1.363 -10.068 1.00 78.94 99 GLY A O 1
ATOM 714 N N . TYR A 1 100 ? 8.165 -0.287 -11.571 1.00 70.69 100 TYR A N 1
ATOM 715 C CA . TYR A 1 100 ? 8.342 0.592 -12.701 1.00 70.69 100 TYR A CA 1
ATOM 716 C C . TYR A 1 100 ? 7.030 1.269 -13.113 1.00 70.69 100 TYR A C 1
ATOM 718 O O . TYR A 1 100 ? 7.033 2.445 -13.472 1.00 70.69 100 TYR A O 1
ATOM 726 N N . ASN A 1 101 ? 5.924 0.517 -13.140 1.00 71.56 101 ASN A N 1
ATOM 727 C CA . ASN A 1 101 ? 4.645 0.989 -13.661 1.00 71.56 101 ASN A CA 1
ATOM 728 C C . ASN A 1 101 ? 3.435 0.211 -13.116 1.00 71.56 101 ASN A C 1
ATOM 730 O O . ASN A 1 101 ? 3.598 -0.903 -12.629 1.00 71.56 101 ASN A O 1
ATOM 734 N N . VAL A 1 102 ? 2.238 0.781 -13.297 1.00 79.75 102 VAL A N 1
ATOM 735 C CA . VAL A 1 102 ? 0.915 0.156 -13.084 1.00 79.75 102 VAL A CA 1
ATOM 736 C C . VAL A 1 102 ? -0.014 0.280 -14.312 1.00 79.75 102 VAL A C 1
ATOM 738 O O . VAL A 1 102 ? -1.237 0.234 -14.200 1.00 79.75 102 VAL A O 1
ATOM 741 N N . TRP A 1 103 ? 0.552 0.556 -15.493 1.00 71.56 103 TRP A N 1
ATOM 742 C CA . TRP A 1 103 ? -0.188 0.733 -16.750 1.00 71.56 103 TRP A CA 1
ATOM 743 C C . TRP A 1 103 ? 0.284 -0.256 -17.828 1.00 71.56 103 TRP A C 1
ATOM 745 O O . TRP A 1 103 ? 1.441 -0.689 -17.858 1.00 71.56 103 TRP A O 1
ATOM 755 N N . TYR A 1 104 ? -0.599 -0.507 -18.799 1.00 72.12 104 TYR A N 1
ATOM 756 C CA . TYR A 1 104 ? -0.404 -1.405 -19.943 1.00 72.12 104 TYR A CA 1
ATOM 757 C C . TYR A 1 104 ? -0.242 -2.874 -19.538 1.00 72.12 104 TYR A C 1
ATOM 759 O O . TYR A 1 104 ? -1.113 -3.435 -18.886 1.00 72.12 104 TYR A O 1
ATOM 767 N N . THR A 1 105 ? 0.822 -3.530 -19.994 1.00 68.56 105 THR A N 1
ATOM 768 C CA . THR A 1 105 ? 1.011 -4.977 -19.860 1.00 68.56 105 THR A CA 1
ATOM 769 C C . THR A 1 105 ? 1.821 -5.358 -18.626 1.00 68.56 105 THR A C 1
ATOM 771 O O . THR A 1 105 ? 2.182 -6.526 -18.485 1.00 68.56 105 THR A O 1
ATOM 774 N N . ARG A 1 106 ? 2.174 -4.389 -17.769 1.00 74.31 106 ARG A N 1
ATOM 775 C CA . ARG A 1 106 ? 3.045 -4.619 -16.621 1.00 74.31 106 ARG A CA 1
ATOM 776 C C . ARG A 1 106 ? 2.652 -3.775 -15.421 1.00 74.31 106 ARG A C 1
ATOM 778 O O . ARG A 1 106 ? 2.772 -2.550 -15.457 1.00 74.31 106 ARG A O 1
ATOM 785 N N . ASP A 1 107 ? 2.366 -4.498 -14.351 1.00 82.56 107 ASP A N 1
ATOM 786 C CA . ASP A 1 107 ? 2.150 -3.972 -13.020 1.00 82.56 107 ASP A CA 1
ATOM 787 C C . ASP A 1 107 ? 3.274 -4.443 -12.100 1.00 82.56 107 ASP A C 1
ATOM 789 O O . ASP A 1 107 ? 3.525 -5.639 -11.961 1.00 82.56 107 ASP A O 1
ATOM 793 N N . GLU A 1 108 ? 3.957 -3.496 -11.472 1.00 86.75 108 GLU A N 1
ATOM 794 C CA . GLU A 1 108 ? 4.952 -3.755 -10.440 1.00 86.75 108 GLU A CA 1
ATOM 795 C C . GLU A 1 108 ? 4.658 -2.837 -9.258 1.00 86.75 108 GLU A C 1
ATOM 797 O O . GLU A 1 108 ? 4.833 -1.623 -9.355 1.00 86.75 108 GLU A O 1
ATOM 802 N N . PHE A 1 109 ? 4.171 -3.403 -8.157 1.00 87.94 109 PHE A N 1
ATOM 803 C CA . PHE A 1 109 ? 3.895 -2.664 -6.925 1.00 87.94 109 PHE A CA 1
ATOM 804 C C . PHE A 1 109 ? 3.657 -3.619 -5.753 1.00 87.94 109 PHE A C 1
ATOM 806 O O . PHE A 1 109 ? 3.494 -4.828 -5.928 1.00 87.94 109 PHE A O 1
ATOM 813 N N . ARG A 1 110 ? 3.593 -3.057 -4.544 1.00 92.00 110 ARG A N 1
ATOM 814 C CA . ARG A 1 110 ? 3.188 -3.750 -3.317 1.00 92.00 110 ARG A CA 1
ATOM 815 C C . ARG A 1 110 ? 1.921 -3.143 -2.753 1.00 92.00 110 ARG A C 1
ATOM 817 O O . ARG A 1 110 ? 1.760 -1.926 -2.769 1.00 92.00 110 ARG A O 1
ATOM 824 N N . TYR A 1 111 ? 1.056 -3.989 -2.209 1.00 93.31 111 TYR A N 1
ATOM 825 C CA . TYR A 1 111 ? -0.144 -3.557 -1.502 1.00 93.31 111 TYR A CA 1
ATOM 826 C C . TYR A 1 111 ? -0.434 -4.446 -0.290 1.00 93.31 111 TYR A C 1
ATOM 828 O O . TYR A 1 111 ? -0.094 -5.632 -0.273 1.00 93.31 111 TYR A O 1
ATOM 836 N N . LEU A 1 112 ? -1.075 -3.860 0.723 1.00 96.62 112 LEU A N 1
ATOM 837 C CA . LEU A 1 112 ? -1.633 -4.560 1.881 1.00 96.62 112 LEU A CA 1
ATOM 838 C C . LEU A 1 112 ? -3.121 -4.796 1.618 1.00 96.62 112 LEU A C 1
ATOM 840 O O . LEU A 1 112 ? -3.791 -3.951 1.023 1.00 96.62 112 LEU A O 1
ATOM 844 N N . TRP A 1 113 ? -3.648 -5.941 2.038 1.00 96.88 113 TRP A N 1
ATOM 845 C CA . TRP A 1 113 ? -5.013 -6.337 1.714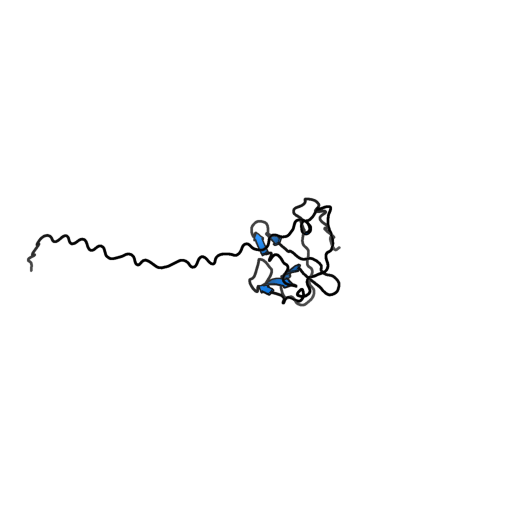 1.00 96.88 113 TRP A CA 1
ATOM 846 C C . TRP A 1 113 ? -5.754 -6.940 2.900 1.00 96.88 113 TRP A C 1
ATOM 848 O O . TRP A 1 113 ? -5.180 -7.522 3.818 1.00 96.88 113 TRP A O 1
ATOM 858 N N . LYS A 1 114 ? -7.075 -6.794 2.848 1.00 96.62 114 LYS A N 1
ATOM 859 C CA . LYS A 1 114 ? -8.052 -7.450 3.710 1.00 96.62 114 LYS A CA 1
ATOM 860 C C . LYS A 1 114 ? -9.299 -7.723 2.884 1.00 96.62 114 LYS A C 1
ATOM 862 O O . LYS A 1 114 ? -9.753 -6.832 2.167 1.00 96.62 114 LYS A O 1
ATOM 867 N N . LYS A 1 115 ? -9.848 -8.933 2.967 1.00 95.31 115 LYS A N 1
ATOM 868 C CA . LYS A 1 115 ? -11.093 -9.266 2.266 1.00 95.31 115 LYS A CA 1
ATOM 869 C C . LYS A 1 115 ? -12.283 -8.673 3.018 1.00 95.31 115 LYS A C 1
ATOM 871 O O . LYS A 1 115 ? -12.394 -8.816 4.231 1.00 95.31 115 LYS A O 1
ATOM 876 N N . MET A 1 116 ? -13.172 -7.999 2.295 1.00 94.75 116 MET A N 1
ATOM 877 C CA . MET A 1 116 ? -14.386 -7.389 2.845 1.00 94.75 116 MET A CA 1
ATOM 878 C C . MET A 1 116 ? -15.560 -7.596 1.880 1.00 94.75 116 MET A C 1
ATOM 880 O O . MET A 1 116 ? -15.352 -7.834 0.691 1.00 94.75 116 MET A O 1
ATOM 884 N N . SER A 1 117 ? -16.787 -7.511 2.389 1.00 96.62 117 SER A N 1
ATOM 885 C CA . SER A 1 117 ? -18.027 -7.635 1.613 1.00 96.62 117 SER A CA 1
ATOM 886 C C . SER A 1 117 ? -19.064 -6.622 2.096 1.00 96.62 117 SER A C 1
ATOM 888 O O . SER A 1 117 ? -19.109 -6.340 3.292 1.00 96.62 117 SER A O 1
ATOM 890 N N . GLY A 1 118 ? -19.931 -6.151 1.197 1.00 97.06 118 GLY A N 1
ATOM 891 C CA . GLY A 1 118 ? -20.900 -5.084 1.476 1.00 97.06 118 GLY A CA 1
ATOM 892 C C . GLY A 1 118 ? -20.340 -3.701 1.145 1.00 97.06 118 GLY A C 1
ATOM 893 O O . GLY A 1 118 ? -19.383 -3.588 0.377 1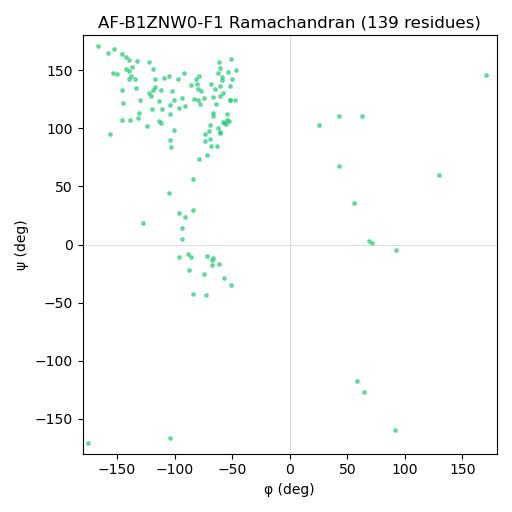.00 97.06 118 GLY A O 1
ATOM 894 N N . ASP A 1 119 ? -20.930 -2.661 1.729 1.00 97.12 119 ASP A N 1
ATOM 895 C CA . ASP A 1 119 ? -20.496 -1.279 1.524 1.00 97.12 119 ASP A CA 1
ATOM 896 C C . ASP A 1 119 ? -19.264 -0.971 2.383 1.00 97.12 119 ASP A C 1
ATOM 898 O O . ASP A 1 119 ? -19.270 -1.156 3.602 1.00 97.12 119 ASP A O 1
ATOM 902 N N . VAL A 1 120 ? -18.186 -0.508 1.744 1.00 93.94 120 VAL A N 1
ATOM 903 C CA . VAL A 1 120 ? -16.892 -0.263 2.394 1.00 93.94 120 VAL A 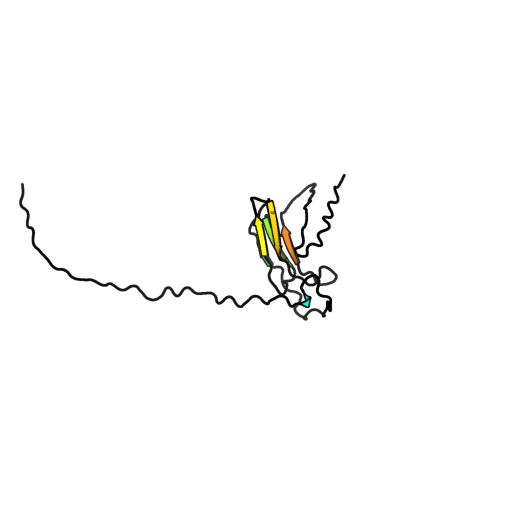CA 1
ATOM 904 C C . VAL A 1 120 ? -16.349 1.102 1.983 1.00 93.94 120 VAL A C 1
ATOM 906 O O . VAL A 1 120 ? -16.296 1.424 0.798 1.00 93.94 120 VAL A O 1
ATOM 909 N N . SER A 1 121 ? -15.866 1.861 2.968 1.00 94.50 121 SER A N 1
ATOM 910 C CA . SER A 1 121 ? -15.125 3.110 2.772 1.00 94.50 121 SER A CA 1
ATOM 911 C C . SER A 1 121 ? -13.717 2.974 3.347 1.00 94.50 121 SER A C 1
ATOM 913 O O . SER A 1 121 ? -13.550 2.523 4.480 1.00 94.50 121 SER A O 1
ATOM 915 N N . LEU A 1 122 ? -12.707 3.389 2.580 1.00 91.44 122 LEU A N 1
ATOM 916 C CA . LEU A 1 122 ? -11.305 3.426 2.998 1.00 91.44 122 LEU A CA 1
ATOM 917 C C . LEU A 1 122 ? -10.778 4.857 2.871 1.00 91.44 122 LEU A C 1
ATOM 919 O O . LEU A 1 122 ? -10.928 5.485 1.826 1.00 91.44 122 LEU A O 1
ATOM 923 N N . ALA A 1 123 ? -10.139 5.350 3.927 1.00 92.94 123 ALA A N 1
ATOM 924 C CA . ALA A 1 123 ? -9.463 6.639 3.949 1.00 92.94 123 ALA A CA 1
ATOM 925 C C . ALA A 1 123 ? -8.128 6.501 4.687 1.00 92.94 123 ALA A C 1
ATOM 927 O O . ALA A 1 123 ? -8.023 5.728 5.641 1.00 92.94 123 ALA A O 1
ATOM 928 N N . ALA A 1 124 ? -7.122 7.245 4.236 1.00 90.88 124 ALA A N 1
ATOM 929 C CA . ALA A 1 124 ? -5.807 7.305 4.855 1.00 90.88 124 ALA A CA 1
ATOM 930 C C . ALA A 1 124 ? -5.145 8.648 4.537 1.00 90.88 124 ALA A C 1
ATOM 932 O O . ALA A 1 124 ? -5.327 9.186 3.443 1.00 90.88 124 ALA A O 1
ATOM 933 N N . ASP A 1 125 ? -4.347 9.144 5.476 1.00 93.38 125 ASP A N 1
ATOM 934 C CA . ASP A 1 125 ? -3.382 10.205 5.211 1.00 93.38 125 ASP A CA 1
ATOM 935 C C . ASP A 1 125 ? -2.085 9.573 4.694 1.00 93.38 125 ASP A C 1
ATOM 937 O O . ASP A 1 125 ? -1.638 8.543 5.204 1.00 93.38 125 ASP A O 1
ATOM 941 N N . ILE A 1 126 ? -1.487 10.173 3.663 1.00 90.12 126 ILE A N 1
ATOM 942 C CA . ILE A 1 126 ? -0.278 9.653 3.015 1.00 90.12 126 ILE A CA 1
ATOM 943 C C . ILE A 1 126 ? 0.828 10.697 3.122 1.00 90.12 126 ILE A C 1
ATOM 945 O O . ILE A 1 126 ? 0.650 11.848 2.717 1.00 90.12 126 ILE A O 1
ATOM 949 N N . ALA A 1 127 ? 1.981 10.269 3.630 1.00 88.62 127 ALA A N 1
ATOM 950 C CA . ALA A 1 127 ? 3.205 11.052 3.655 1.00 88.62 127 ALA A CA 1
ATOM 951 C C . ALA A 1 127 ? 4.282 10.360 2.812 1.00 88.62 127 ALA A C 1
ATOM 953 O O . ALA A 1 127 ? 4.485 9.151 2.924 1.00 88.62 127 ALA A O 1
ATOM 954 N N . TYR A 1 128 ? 4.981 11.143 1.991 1.00 82.56 128 TYR A N 1
ATOM 955 C CA . TYR A 1 128 ? 6.133 10.691 1.217 1.00 82.56 128 TYR A CA 1
ATOM 956 C C . TYR A 1 128 ? 7.429 11.219 1.851 1.00 82.56 128 TYR A C 1
ATOM 958 O O . TYR A 1 128 ? 7.440 12.337 2.378 1.00 82.56 128 TYR A O 1
ATOM 966 N N . PRO A 1 129 ? 8.524 10.439 1.815 1.00 75.38 129 PRO A N 1
ATOM 967 C CA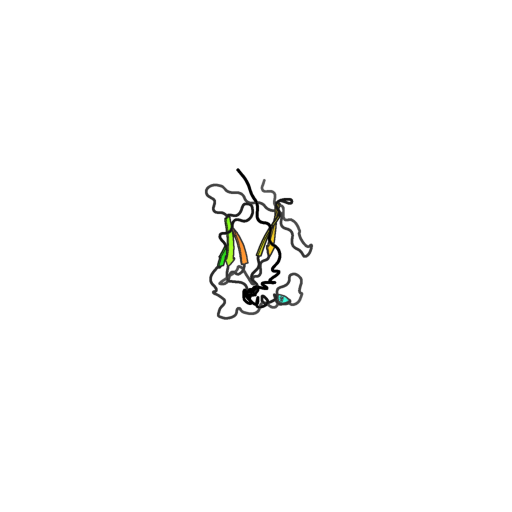 . PRO A 1 129 ? 9.780 10.791 2.478 1.00 75.38 129 PRO A CA 1
ATOM 968 C C . PRO A 1 129 ? 10.492 12.025 1.892 1.00 75.38 129 PRO A C 1
ATOM 970 O O . PRO A 1 129 ? 11.398 12.549 2.532 1.00 75.38 129 PRO A O 1
ATOM 973 N N . ASP A 1 130 ? 10.085 12.531 0.723 1.00 68.06 130 ASP A N 1
ATOM 974 C CA . ASP A 1 130 ? 10.672 13.709 0.066 1.00 68.06 130 ASP A CA 1
ATOM 975 C C . ASP A 1 130 ? 9.959 15.039 0.392 1.00 68.06 130 ASP A C 1
ATOM 977 O O . ASP A 1 130 ? 10.194 16.058 -0.254 1.00 68.06 130 ASP A O 1
ATOM 981 N N . GLY A 1 131 ? 9.110 15.074 1.424 1.00 51.81 131 GLY A N 1
ATOM 982 C CA . GLY A 1 131 ? 8.558 16.322 1.967 1.00 51.81 131 GLY A CA 1
ATOM 983 C C . GLY A 1 131 ? 7.570 17.058 1.051 1.00 51.81 131 GLY A C 1
ATOM 984 O O . GLY A 1 131 ? 7.053 18.103 1.439 1.00 51.81 131 GLY A O 1
ATOM 985 N N . THR A 1 132 ? 7.234 16.513 -0.123 1.00 51.41 132 THR A N 1
ATOM 986 C CA . THR A 1 132 ? 6.224 17.074 -1.042 1.00 51.41 132 THR A CA 1
ATOM 987 C C . THR A 1 132 ? 4.815 16.528 -0.790 1.00 51.41 132 THR A C 1
ATOM 989 O O . THR A 1 132 ? 3.952 16.552 -1.669 1.00 51.41 132 THR A O 1
ATOM 992 N N . ALA A 1 133 ? 4.544 16.051 0.429 1.00 46.75 133 ALA A N 1
ATOM 993 C CA . ALA A 1 133 ? 3.233 15.557 0.826 1.00 46.75 133 ALA A CA 1
ATOM 994 C C . ALA A 1 133 ? 2.221 16.715 0.905 1.00 46.75 133 ALA A C 1
ATOM 996 O O . ALA A 1 133 ? 1.937 17.259 1.970 1.00 46.75 133 ALA A O 1
ATOM 997 N N . THR A 1 134 ? 1.625 17.079 -0.230 1.00 39.47 134 THR A N 1
ATOM 998 C CA . THR A 1 134 ? 0.284 17.661 -0.198 1.00 39.47 134 THR A CA 1
ATOM 999 C C . THR A 1 134 ? -0.643 16.520 0.187 1.00 39.47 134 THR A C 1
ATOM 1001 O O . THR A 1 134 ? -1.003 15.699 -0.655 1.00 39.47 134 THR A O 1
ATOM 1004 N N . ALA A 1 135 ? -0.988 16.432 1.471 1.00 40.88 135 ALA A N 1
ATOM 1005 C CA . ALA A 1 135 ? -2.048 15.556 1.935 1.00 40.88 135 ALA A CA 1
ATOM 1006 C C . ALA A 1 135 ? -3.325 15.905 1.157 1.00 40.88 135 ALA A C 1
ATOM 1008 O O . ALA A 1 135 ? -3.969 16.924 1.412 1.00 40.88 135 ALA A O 1
ATOM 1009 N N . ILE A 1 136 ? -3.693 15.082 0.173 1.00 43.53 136 ILE A N 1
ATOM 1010 C CA . ILE A 1 136 ? -5.004 15.169 -0.469 1.00 43.53 136 ILE A CA 1
ATOM 1011 C C . ILE A 1 136 ? -5.989 14.494 0.486 1.00 43.53 136 ILE A C 1
ATOM 1013 O O . ILE A 1 136 ? -6.469 13.390 0.253 1.00 43.53 136 ILE A O 1
ATOM 1017 N N . ALA A 1 137 ? -6.300 15.179 1.585 1.00 36.28 137 ALA A N 1
ATOM 1018 C CA . ALA A 1 137 ? -7.470 14.877 2.387 1.00 36.28 137 ALA A CA 1
ATOM 1019 C C . ALA A 1 137 ? -8.705 15.331 1.593 1.00 36.28 137 ALA A C 1
ATOM 1021 O O . ALA A 1 137 ? -9.290 16.384 1.849 1.00 36.28 137 ALA A O 1
ATOM 1022 N N . ARG A 1 138 ? -9.110 14.555 0.580 1.00 39.44 138 ARG A N 1
ATOM 1023 C CA . ARG A 1 138 ? -10.459 14.683 0.022 1.00 39.44 138 ARG A CA 1
ATOM 1024 C C . ARG A 1 138 ? -11.416 14.074 1.032 1.00 39.44 138 ARG A C 1
ATOM 1026 O O . ARG A 1 138 ? -11.697 12.883 1.021 1.00 39.44 138 ARG A O 1
ATOM 1033 N N . ARG A 1 139 ? -11.875 14.927 1.944 1.00 30.41 139 ARG A N 1
ATOM 1034 C CA . ARG A 1 139 ? -13.002 14.666 2.831 1.00 30.41 139 ARG A CA 1
ATOM 1035 C C . ARG A 1 139 ? -14.204 14.339 1.933 1.00 30.41 139 ARG A C 1
ATOM 1037 O O . ARG A 1 139 ? -14.724 15.236 1.277 1.00 30.41 139 ARG A O 1
ATOM 1044 N N . CYS A 1 140 ? -14.591 13.067 1.839 1.00 34.69 140 CYS A N 1
ATOM 1045 C CA . CYS A 1 140 ? -15.883 12.713 1.258 1.00 34.69 140 CYS A CA 1
ATOM 1046 C C . CYS A 1 140 ? -16.962 13.247 2.205 1.00 34.69 140 CYS A C 1
ATOM 1048 O O . CYS A 1 140 ? -17.053 12.809 3.352 1.00 34.69 140 CYS A O 1
ATOM 1050 N N . SER A 1 141 ? -17.678 14.268 1.738 1.00 40.72 141 SER A N 1
ATOM 1051 C CA . SER A 1 141 ? -18.954 14.746 2.277 1.00 40.72 141 SER A CA 1
ATOM 1052 C C . SER A 1 141 ? -20.075 13.762 1.984 1.00 40.72 141 SER A C 1
ATOM 1054 O O . SER A 1 141 ? -20.067 13.252 0.839 1.00 40.72 141 SER A O 1
#

Mean predicted aligned error: 15.82 Å

Sequence (141 aa):
MKPHRLSLLCALLVVLSVPPGMASLSAATKPAPAAPDWAQPGTATRQQVAPPADFHRATTTFATPLGVFEGQSDVGSALVPGDASYDTATRSYTIHSAGYNVWYTRDEFRYLWKKMSGDVSLAADIAYPDGTATAIARRCS

Foldseek 3Di:
DDDDDDDDDDDDDDPDDDDPDPPPPPVPPPPQDDDDPLQDPPDPPNDLDDDDPLQQDDKDWAQPDAQPFRTKIWFSPASGDWDWHADPVVRDIDTDFGDRDDDDPHDTTMDTHDDDDDDDDDDDFDDDPVRPRPGPPPPDD